Protein AF-A0A350QNB2-F1 (afdb_monomer_lite)

Secondary structure (DSSP, 8-state):
-EEEEEEE--TT-S--S----HHHHTT-SEEEEEEEGGGTEEEEEEE-

pLDDT: mean 94.3, std 2.98, range [86.25, 97.69]

Structure (mmCIF, N/CA/C/O backbone):
data_AF-A0A350QNB2-F1
#
_entry.id   AF-A0A350QNB2-F1
#
loop_
_atom_site.group_PDB
_atom_site.id
_atom_site.type_symbol
_atom_site.label_atom_id
_atom_site.label_alt_id
_atom_site.label_comp_id
_atom_site.label_asym_id
_atom_site.label_entity_id
_atom_site.label_seq_id
_atom_site.pdbx_PDB_ins_code
_atom_site.Cartn_x
_atom_site.Cartn_y
_atom_site.Cartn_z
_atom_site.occupancy
_atom_site.B_iso_or_equiv
_atom_site.auth_seq_id
_atom_site.auth_comp_id
_atom_s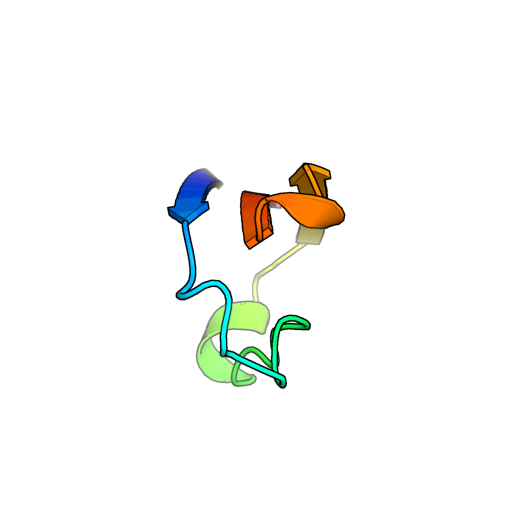ite.auth_asym_id
_atom_site.auth_atom_id
_atom_site.pdbx_PDB_model_num
ATOM 1 N N . GLU A 1 1 ? -10.333 7.897 7.910 1.00 90.44 1 GLU A N 1
ATOM 2 C CA . GLU A 1 1 ? -9.611 8.886 7.069 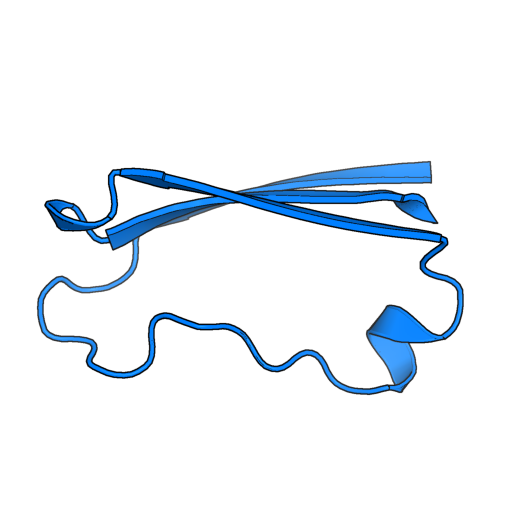1.00 90.44 1 GLU A CA 1
ATOM 3 C C . GLU A 1 1 ? -8.997 8.175 5.865 1.00 90.44 1 GLU A C 1
ATOM 5 O O . GLU A 1 1 ? -8.850 6.960 5.922 1.00 90.44 1 GLU A O 1
ATOM 10 N N . VAL A 1 2 ? -8.688 8.884 4.773 1.00 96.25 2 VAL A N 1
ATOM 11 C CA . VAL A 1 2 ? -8.058 8.288 3.580 1.00 96.25 2 VAL A CA 1
ATOM 12 C C . VAL A 1 2 ? -6.654 8.852 3.405 1.00 96.25 2 VAL A C 1
ATOM 14 O O . VAL A 1 2 ? -6.494 10.065 3.279 1.00 96.25 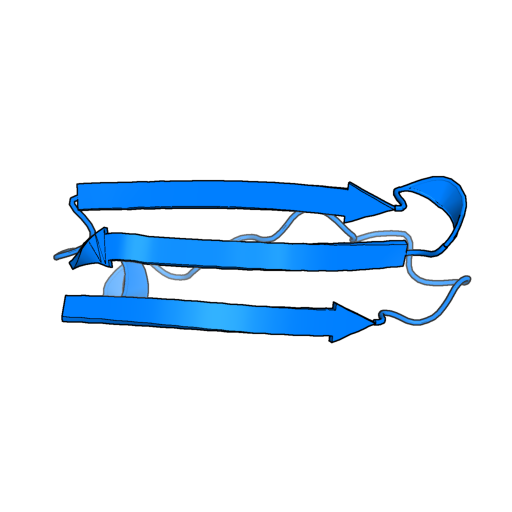2 VAL A O 1
ATOM 17 N N . LEU A 1 3 ? -5.661 7.967 3.346 1.00 97.06 3 LEU A N 1
ATOM 18 C CA . LEU A 1 3 ? -4.277 8.288 3.014 1.00 97.06 3 LEU A CA 1
ATOM 19 C C . LEU A 1 3 ? -3.945 7.686 1.648 1.00 97.06 3 LEU A C 1
ATOM 21 O O . LEU A 1 3 ? -3.998 6.470 1.479 1.00 97.06 3 LEU A O 1
ATOM 25 N N . ALA A 1 4 ? -3.601 8.537 0.684 1.00 97.56 4 ALA A N 1
ATOM 26 C CA . ALA A 1 4 ? -3.145 8.120 -0.638 1.00 97.56 4 ALA A CA 1
ATOM 27 C C . ALA A 1 4 ? -1.652 8.430 -0.791 1.00 97.56 4 ALA A C 1
ATOM 29 O O . ALA A 1 4 ? -1.227 9.554 -0.516 1.00 97.56 4 ALA A O 1
ATOM 30 N N . LEU A 1 5 ? -0.872 7.442 -1.226 1.00 96.88 5 LEU A N 1
ATOM 31 C CA . LEU A 1 5 ? 0.560 7.558 -1.482 1.00 96.88 5 LEU A CA 1
ATOM 32 C C . LEU A 1 5 ? 0.877 7.131 -2.914 1.00 96.88 5 LEU A C 1
ATOM 34 O O . LEU A 1 5 ? 0.467 6.057 -3.348 1.00 96.88 5 LEU A O 1
ATOM 38 N N . ASP A 1 6 ? 1.684 7.947 -3.588 1.00 97.38 6 ASP A N 1
ATOM 39 C CA . ASP A 1 6 ? 2.295 7.623 -4.874 1.00 97.38 6 ASP A CA 1
ATOM 40 C C . ASP A 1 6 ? 3.797 7.429 -4.669 1.00 97.38 6 ASP A C 1
ATOM 42 O O . ASP A 1 6 ? 4.512 8.352 -4.269 1.00 97.38 6 ASP A O 1
ATOM 46 N N . ILE A 1 7 ? 4.271 6.212 -4.917 1.00 95.69 7 ILE A N 1
ATOM 47 C CA . ILE A 1 7 ? 5.636 5.784 -4.608 1.00 95.69 7 ILE A CA 1
ATOM 48 C C . ILE A 1 7 ? 6.277 5.238 -5.880 1.00 95.69 7 ILE A C 1
ATOM 50 O O . ILE A 1 7 ? 5.685 4.422 -6.581 1.00 95.69 7 ILE A O 1
ATOM 54 N N . ALA A 1 8 ? 7.507 5.663 -6.166 1.00 96.56 8 ALA A N 1
ATOM 55 C CA . ALA A 1 8 ? 8.348 5.082 -7.206 1.00 96.56 8 ALA A CA 1
ATOM 56 C C . ALA A 1 8 ? 9.594 4.479 -6.550 1.00 96.56 8 ALA A C 1
ATOM 58 O O . ALA A 1 8 ? 10.402 5.207 -5.969 1.00 96.56 8 ALA A O 1
ATOM 59 N N . LEU A 1 9 ? 9.731 3.156 -6.616 1.00 95.62 9 LEU A N 1
ATOM 60 C CA . LEU A 1 9 ? 10.907 2.456 -6.104 1.00 95.62 9 LEU A CA 1
ATOM 61 C C . LEU A 1 9 ? 12.032 2.460 -7.143 1.00 95.62 9 LEU A C 1
ATOM 63 O O . LEU A 1 9 ? 11.838 2.763 -8.323 1.00 95.62 9 LEU A O 1
ATOM 67 N N . LEU A 1 10 ? 13.233 2.090 -6.702 1.00 95.19 10 LEU A N 1
ATOM 68 C CA . LEU A 1 10 ? 14.326 1.817 -7.627 1.00 95.19 10 LEU A CA 1
ATOM 69 C C . LEU A 1 10 ? 13.969 0.605 -8.497 1.00 95.19 10 LEU A C 1
ATOM 71 O O . LEU A 1 10 ? 13.450 -0.399 -8.014 1.00 95.19 10 LEU A O 1
ATOM 75 N N . SER A 1 11 ? 14.317 0.665 -9.782 1.00 90.25 11 SER A N 1
ATOM 76 C CA . SER A 1 11 ? 14.089 -0.450 -10.714 1.00 90.25 11 SER A CA 1
ATOM 77 C C . SER A 1 11 ? 14.875 -1.712 -10.353 1.00 90.25 11 SER A C 1
ATOM 79 O O . SER A 1 11 ? 14.525 -2.805 -10.783 1.00 90.25 11 SER A O 1
ATOM 81 N N . SER A 1 12 ? 15.947 -1.571 -9.570 1.00 92.50 12 SER A N 1
ATOM 82 C CA . SER A 1 12 ? 16.745 -2.685 -9.060 1.00 92.50 12 SER A CA 1
ATOM 83 C C . SER A 1 12 ? 16.204 -3.286 -7.762 1.00 92.50 12 SER A C 1
ATOM 85 O O . SER A 1 12 ? 16.824 -4.217 -7.257 1.00 92.50 12 SER A O 1
ATOM 87 N N . ASP A 1 13 ? 15.133 -2.733 -7.186 1.00 92.50 13 ASP A N 1
ATOM 88 C CA . ASP A 1 13 ? 14.594 -3.185 -5.904 1.00 92.50 13 ASP A CA 1
ATOM 89 C C . ASP A 1 13 ? 13.804 -4.497 -6.074 1.00 92.50 13 ASP A C 1
ATOM 91 O O . ASP A 1 13 ? 12.814 -4.516 -6.814 1.00 92.50 13 ASP A O 1
ATOM 95 N N . PRO A 1 14 ? 14.237 -5.608 -5.447 1.00 89.12 14 PRO A N 1
ATOM 96 C CA . PRO A 1 14 ? 13.529 -6.878 -5.527 1.00 89.12 14 PRO A CA 1
ATOM 97 C C . PRO A 1 14 ? 12.338 -6.973 -4.559 1.00 89.12 14 PRO A C 1
ATOM 99 O O . PRO A 1 14 ? 11.491 -7.844 -4.753 1.00 89.12 14 PRO A O 1
ATOM 102 N N . GLU A 1 15 ? 12.244 -6.097 -3.553 1.00 90.88 15 GLU A N 1
ATOM 103 C CA . GLU A 1 15 ? 11.247 -6.155 -2.475 1.00 90.88 15 GLU A CA 1
ATOM 104 C C . GLU A 1 15 ? 10.177 -5.072 -2.677 1.00 90.88 15 GLU A C 1
ATOM 106 O O . GLU A 1 15 ? 10.099 -4.069 -1.974 1.00 90.88 15 GLU A O 1
ATOM 111 N N . TRP A 1 16 ? 9.335 -5.276 -3.687 1.00 87.31 16 TRP A N 1
ATOM 112 C CA . TRP A 1 16 ? 8.301 -4.322 -4.105 1.00 87.31 16 TRP A CA 1
ATOM 113 C C . TRP A 1 16 ? 6.945 -4.530 -3.418 1.00 87.31 16 TRP A C 1
ATOM 115 O O . TRP A 1 16 ? 6.066 -3.676 -3.527 1.00 87.31 16 TRP A O 1
ATOM 125 N N . VAL A 1 17 ? 6.756 -5.655 -2.724 1.00 86.25 17 VAL A N 1
ATOM 126 C CA . VAL A 1 17 ? 5.546 -5.926 -1.937 1.00 86.25 17 VAL A CA 1
ATOM 127 C C . VAL A 1 17 ? 5.766 -5.422 -0.518 1.00 86.25 17 VAL A C 1
ATOM 129 O O . VAL A 1 17 ? 6.682 -5.866 0.170 1.00 86.25 17 VAL A O 1
ATOM 132 N N . GLU A 1 18 ? 4.919 -4.498 -0.074 1.00 88.50 18 GLU A N 1
ATOM 133 C CA . GLU A 1 18 ? 5.051 -3.903 1.251 1.00 88.50 18 GLU A CA 1
ATOM 134 C C . GLU A 1 18 ? 4.708 -4.873 2.387 1.00 88.50 18 GLU A C 1
ATOM 136 O O . GLU A 1 18 ? 3.836 -5.737 2.270 1.00 88.50 18 GLU A O 1
ATOM 141 N N . ASN A 1 19 ? 5.367 -4.674 3.527 1.00 91.31 19 ASN A N 1
ATOM 142 C CA . ASN A 1 19 ? 5.025 -5.307 4.793 1.00 91.31 19 ASN A CA 1
ATOM 143 C C . ASN A 1 19 ? 4.901 -4.217 5.861 1.00 91.31 19 ASN A C 1
ATOM 145 O O . ASN A 1 19 ? 5.904 -3.722 6.378 1.00 91.31 19 ASN A O 1
ATOM 149 N N . LEU A 1 20 ? 3.665 -3.792 6.130 1.00 93.62 20 LEU A N 1
ATOM 150 C CA . LEU A 1 20 ? 3.389 -2.724 7.085 1.00 93.62 20 LEU A CA 1
ATOM 151 C C . LEU A 1 20 ? 3.401 -3.266 8.523 1.00 93.62 20 LEU A C 1
ATOM 153 O O . LEU A 1 20 ? 2.796 -4.306 8.792 1.00 93.62 20 LEU A O 1
ATOM 157 N N . PRO A 1 21 ? 4.047 -2.565 9.470 1.00 96.25 21 PRO A N 1
ATOM 158 C CA . PRO A 1 21 ? 4.024 -2.950 10.873 1.00 96.25 21 PRO A CA 1
ATOM 159 C C . PRO A 1 21 ? 2.612 -2.823 11.466 1.00 96.25 21 PRO A C 1
ATOM 161 O O . PRO A 1 21 ? 1.839 -1.938 11.099 1.00 96.25 21 PRO A O 1
ATOM 164 N N . GLU A 1 22 ? 2.304 -3.677 12.447 1.00 95.62 22 GLU A N 1
ATOM 165 C CA . GLU A 1 22 ? 0.968 -3.790 13.058 1.00 95.62 22 GLU A CA 1
ATOM 166 C C . GLU A 1 22 ? 0.463 -2.471 13.668 1.00 95.62 22 GLU A C 1
ATOM 168 O O . GLU A 1 22 ? -0.732 -2.180 13.647 1.00 95.62 22 GLU A O 1
ATOM 173 N N . GLU A 1 23 ? 1.371 -1.634 14.175 1.00 96.25 23 GLU A N 1
ATOM 174 C CA . GLU A 1 23 ? 1.034 -0.318 14.728 1.00 96.25 23 GLU A CA 1
ATOM 175 C C . GLU A 1 23 ? 0.404 0.634 13.698 1.00 96.25 23 GLU A C 1
ATOM 177 O O . GLU A 1 23 ? -0.393 1.487 14.080 1.00 96.25 23 GLU A O 1
ATOM 182 N N . LEU A 1 24 ? 0.710 0.461 12.405 1.00 94.06 24 LEU A N 1
ATOM 183 C CA . LEU A 1 24 ? 0.152 1.262 11.311 1.00 94.06 24 LEU A CA 1
ATOM 184 C C . LEU A 1 24 ? -1.117 0.652 10.714 1.00 94.06 24 LEU A C 1
ATOM 186 O O . LEU A 1 24 ? -1.872 1.367 10.059 1.00 94.06 24 LEU A O 1
ATOM 190 N N . THR A 1 25 ? -1.350 -0.648 10.908 1.00 95.88 25 THR A N 1
ATOM 191 C CA . THR A 1 25 ? -2.489 -1.365 10.317 1.00 95.88 25 THR A CA 1
ATOM 192 C C . THR A 1 25 ? -3.618 -1.629 11.306 1.00 95.88 25 THR A C 1
ATOM 194 O O . THR A 1 25 ? -4.695 -2.029 10.877 1.00 95.88 25 THR A O 1
ATOM 197 N N . ARG A 1 26 ? -3.404 -1.422 12.615 1.00 95.62 26 ARG A N 1
ATOM 198 C CA . ARG A 1 26 ? -4.379 -1.747 13.673 1.00 95.62 26 ARG A CA 1
ATOM 199 C C . ARG A 1 26 ? -5.772 -1.169 13.417 1.00 95.62 26 ARG A C 1
ATOM 201 O O . ARG A 1 26 ? -6.754 -1.886 13.580 1.00 95.62 26 ARG A O 1
ATOM 208 N N . ASP A 1 27 ? -5.835 0.099 13.030 1.00 95.94 27 ASP A N 1
ATOM 209 C CA . ASP A 1 27 ? -7.094 0.813 12.795 1.00 95.94 27 ASP A CA 1
ATOM 210 C C . ASP A 1 27 ? -7.448 0.882 11.298 1.00 95.94 27 ASP A C 1
ATOM 212 O O . ASP A 1 27 ? -8.381 1.574 10.912 1.00 95.94 27 ASP A O 1
ATOM 216 N N . MET A 1 28 ? -6.702 0.186 10.434 1.00 96.56 28 MET A N 1
ATOM 217 C CA . MET A 1 28 ? -6.903 0.226 8.989 1.00 96.56 28 MET A CA 1
ATOM 218 C C . MET A 1 28 ? -8.031 -0.726 8.571 1.00 96.56 28 MET A C 1
ATOM 220 O O . MET A 1 28 ? -7.982 -1.931 8.808 1.00 96.56 28 MET A O 1
ATOM 224 N N . VAL A 1 29 ? -9.040 -0.186 7.894 1.00 97.25 29 VAL A N 1
ATOM 225 C CA . VAL A 1 29 ? -10.201 -0.918 7.367 1.00 97.25 29 VAL A CA 1
ATOM 226 C C . VAL A 1 29 ? -9.940 -1.454 5.956 1.00 97.25 29 VAL A C 1
ATOM 228 O O . VAL A 1 29 ? -10.477 -2.498 5.582 1.00 97.25 29 VAL A O 1
ATOM 231 N N . LEU A 1 30 ? -9.121 -0.757 5.161 1.00 95.62 30 LEU A N 1
ATOM 232 C CA . LEU A 1 30 ? -8.765 -1.165 3.800 1.00 95.62 30 LEU A CA 1
ATOM 233 C C . LEU A 1 30 ? -7.323 -0.777 3.465 1.00 95.62 30 LEU A C 1
ATOM 235 O O . LEU A 1 30 ? -6.932 0.371 3.661 1.00 95.62 30 LEU A O 1
ATOM 239 N N . SER A 1 31 ? -6.594 -1.719 2.866 1.00 95.75 31 SER A N 1
ATOM 240 C CA . SER A 1 31 ? -5.353 -1.469 2.132 1.00 95.75 31 SER A CA 1
ATOM 241 C C . SER A 1 31 ? -5.559 -1.860 0.671 1.00 95.75 31 SER A C 1
ATOM 243 O O . SER A 1 31 ? -5.973 -2.985 0.376 1.00 95.75 31 SER A O 1
ATOM 245 N N . LEU A 1 32 ? -5.314 -0.922 -0.241 1.00 95.44 32 LEU A N 1
ATOM 246 C CA . LEU A 1 32 ? -5.404 -1.136 -1.680 1.00 95.44 32 LEU A CA 1
ATOM 247 C C . LEU A 1 32 ? -4.113 -0.657 -2.343 1.00 95.44 32 LEU A C 1
ATOM 249 O O . LEU A 1 32 ? -3.793 0.526 -2.281 1.00 95.44 32 LEU A O 1
ATOM 253 N N . SER A 1 33 ? -3.417 -1.566 -3.025 1.00 94.88 33 SER A N 1
ATOM 254 C CA . SER A 1 33 ? -2.197 -1.268 -3.779 1.00 94.88 33 SER A CA 1
ATOM 255 C C . SER A 1 33 ? -2.364 -1.673 -5.242 1.00 94.88 33 SER A C 1
ATOM 257 O O . SER A 1 33 ? -2.736 -2.810 -5.547 1.00 94.88 33 SER A O 1
ATOM 259 N N . TYR A 1 34 ? -2.122 -0.730 -6.153 1.00 94.88 34 TYR A N 1
ATOM 260 C CA . TYR A 1 34 ? -2.159 -0.942 -7.602 1.00 94.88 34 TYR A CA 1
ATOM 261 C C . TYR A 1 34 ? -1.180 -0.002 -8.309 1.00 94.88 34 TYR A C 1
ATOM 263 O O . TYR A 1 34 ? -0.719 0.971 -7.726 1.00 94.88 34 TYR A O 1
ATOM 271 N N . GLY A 1 35 ? -0.852 -0.257 -9.576 1.00 94.56 35 GLY A N 1
ATOM 272 C CA . GLY A 1 35 ? 0.003 0.659 -10.332 1.00 94.56 35 GLY A CA 1
ATOM 273 C C . GLY A 1 35 ? 0.721 0.032 -11.515 1.00 94.56 35 GLY A C 1
ATOM 274 O O . GLY A 1 35 ? 0.211 -0.878 -12.172 1.00 94.56 35 GLY A O 1
ATOM 275 N N . HIS A 1 36 ? 1.909 0.561 -11.808 1.00 94.19 36 HIS A N 1
ATOM 276 C CA . HIS A 1 36 ? 2.735 0.179 -12.949 1.00 94.19 36 HIS A CA 1
ATOM 277 C C . HIS A 1 36 ? 3.860 -0.756 -12.498 1.00 94.19 36 HIS A C 1
ATOM 279 O O . HIS A 1 36 ? 4.989 -0.327 -12.257 1.00 94.19 36 HIS A O 1
ATOM 285 N N . TYR A 1 37 ? 3.563 -2.052 -12.435 1.00 88.19 37 TYR A N 1
ATOM 286 C CA . TYR A 1 37 ? 4.477 -3.062 -11.893 1.00 88.19 37 TYR A CA 1
ATOM 287 C C . TYR A 1 37 ? 5.855 -3.091 -12.565 1.00 88.19 37 TYR A C 1
ATOM 289 O O . TYR A 1 37 ? 6.858 -3.097 -11.870 1.00 88.19 37 TYR A O 1
ATOM 297 N N . MET A 1 38 ? 5.940 -3.025 -13.899 1.00 89.25 38 MET A N 1
ATOM 298 C CA . MET A 1 38 ? 7.235 -3.019 -14.610 1.00 89.25 38 MET A CA 1
ATOM 299 C C . MET A 1 38 ? 8.044 -1.727 -14.417 1.00 89.25 38 MET A C 1
ATOM 301 O O . MET A 1 38 ? 9.241 -1.707 -14.686 1.00 89.25 38 MET A O 1
ATOM 305 N N . CYS A 1 39 ? 7.397 -0.645 -13.982 1.00 93.12 39 CYS A N 1
ATOM 306 C CA . CYS A 1 39 ? 8.043 0.636 -13.698 1.00 93.12 39 CYS A CA 1
ATOM 307 C C . CYS A 1 39 ? 8.298 0.840 -12.200 1.00 93.12 39 CYS A C 1
ATOM 309 O O . CYS A 1 39 ? 8.826 1.884 -11.831 1.00 93.12 39 CYS A O 1
ATOM 311 N N . HIS A 1 40 ? 7.910 -0.127 -11.361 1.00 93.81 40 HIS A N 1
ATO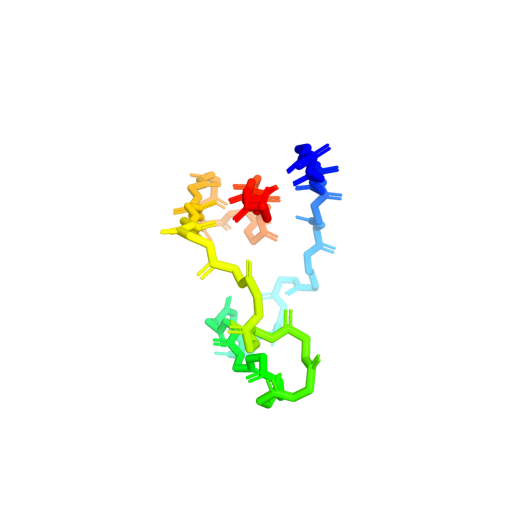M 312 C CA . HIS A 1 40 ? 8.012 -0.070 -9.904 1.00 93.81 40 HIS A CA 1
ATOM 313 C C . HIS A 1 40 ? 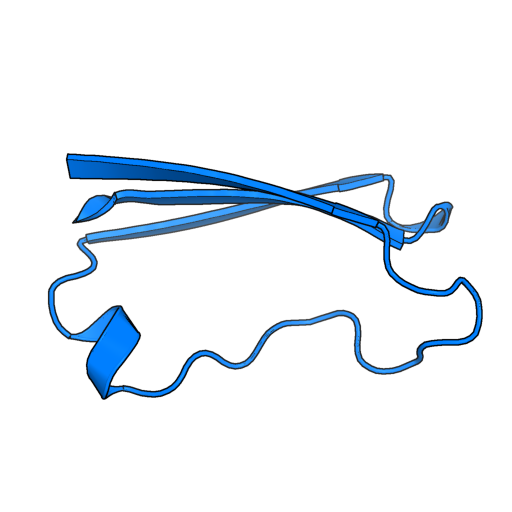7.340 1.191 -9.315 1.00 93.81 40 HIS A C 1
ATOM 315 O O . HIS A 1 40 ? 7.850 1.800 -8.374 1.00 93.81 40 HIS A O 1
ATOM 321 N N . VAL A 1 41 ? 6.197 1.592 -9.892 1.00 95.56 41 VAL A N 1
ATOM 322 C CA . VAL A 1 41 ? 5.374 2.715 -9.411 1.00 95.56 41 VAL A CA 1
ATOM 323 C C . VAL A 1 41 ? 4.079 2.179 -8.813 1.00 95.56 41 VAL A C 1
ATOM 325 O O . VAL A 1 41 ? 3.332 1.476 -9.500 1.00 95.56 41 VAL A O 1
ATOM 328 N N . PHE A 1 42 ? 3.808 2.543 -7.563 1.00 96.00 42 PHE A N 1
ATOM 329 C CA . PHE A 1 42 ? 2.683 2.058 -6.770 1.00 96.00 42 PHE A CA 1
ATOM 330 C C . PHE A 1 42 ? 1.829 3.215 -6.259 1.00 96.00 42 PHE A C 1
ATOM 332 O O . PHE A 1 42 ? 2.342 4.217 -5.762 1.00 96.00 42 PHE A O 1
ATOM 339 N N . HIS A 1 43 ? 0.522 3.029 -6.385 1.00 96.88 43 HIS A N 1
ATOM 340 C CA . HIS A 1 43 ? -0.536 3.872 -5.856 1.00 96.88 43 HIS A CA 1
ATOM 341 C C . HIS A 1 43 ? -1.171 3.106 -4.697 1.00 96.88 43 HIS A C 1
ATOM 343 O O . HIS A 1 43 ? -1.919 2.143 -4.903 1.00 96.88 43 HIS A O 1
ATOM 349 N N . ASN A 1 44 ? -0.829 3.509 -3.479 1.00 96.38 44 ASN A N 1
ATOM 350 C CA . ASN A 1 44 ? -1.343 2.899 -2.263 1.00 96.38 44 ASN A CA 1
ATOM 351 C C . ASN A 1 44 ? -2.439 3.785 -1.680 1.00 96.38 44 ASN A C 1
ATOM 353 O O . ASN A 1 44 ? -2.258 4.990 -1.507 1.00 96.38 44 ASN A O 1
ATOM 357 N N . ILE A 1 45 ? -3.577 3.182 -1.360 1.00 97.69 45 ILE A N 1
ATOM 358 C CA . ILE A 1 45 ? -4.683 3.833 -0.670 1.00 97.69 45 ILE A CA 1
ATOM 359 C C . ILE A 1 45 ? -4.948 3.058 0.614 1.00 97.69 45 ILE A C 1
ATOM 361 O O . ILE A 1 45 ? -5.328 1.885 0.575 1.00 97.69 45 ILE A O 1
ATOM 365 N N . TYR A 1 46 ? -4.800 3.744 1.741 1.00 97.44 46 TYR A N 1
ATOM 366 C CA . TYR A 1 46 ? -5.142 3.229 3.058 1.00 97.44 46 TYR A CA 1
ATOM 367 C C . TYR A 1 46 ? -6.362 3.959 3.598 1.00 97.44 46 TYR A C 1
ATOM 369 O O . TYR A 1 46 ? -6.436 5.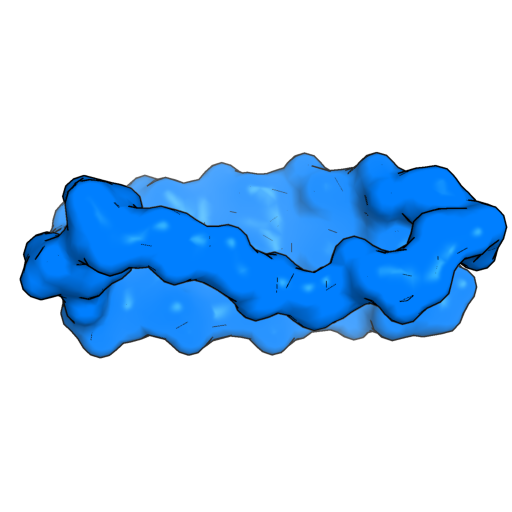192 3.569 1.00 97.44 46 TYR A O 1
ATOM 377 N N . VAL A 1 47 ? -7.320 3.191 4.103 1.00 97.00 47 VAL A N 1
ATOM 378 C CA . VAL A 1 47 ? -8.514 3.710 4.768 1.00 97.00 47 VAL A CA 1
ATOM 379 C C . VAL A 1 47 ? -8.479 3.269 6.220 1.00 97.00 47 VAL A C 1
ATOM 381 O O . VAL A 1 47 ? -8.422 2.071 6.486 1.00 97.00 47 VAL A O 1
ATOM 384 N N . TYR A 1 48 ? -8.535 4.243 7.124 1.00 95.69 48 TYR A N 1
ATOM 385 C CA . TYR A 1 48 ? -8.666 4.078 8.575 1.00 95.69 48 TYR A CA 1
ATOM 386 C C . TYR A 1 48 ? -10.099 4.369 9.020 1.00 95.69 48 TYR A C 1
ATOM 388 O O . TYR A 1 48 ? -10.673 5.358 8.493 1.00 95.69 48 TYR A O 1
#

Foldseek 3Di:
DKDKDKDFDPLPDPCLDDDDDCVVCVPWPDWDWDDDVNRSIIIIMTDD

Radius of gyration: 11.57 Å; chains: 1; bounding box: 27×16×29 Å

Sequence (48 aa):
EVLALDIALLSSDPEWVENLPEELTRDMVLSLSYGHYMCHVFHNIYVY